Protein AF-A0A4Y8LTE2-F1 (afdb_monomer_lite)

Radius of gyration: 18.87 Å; chains: 1; bounding box: 58×21×43 Å

Secondary structure (DSSP, 8-state):
-EETTS-EEEEEE--SS-SSS-EEEEEE-TTSPEEEEEEEEETTT-TT--EEE-S--TTHHHHS-----------------

Foldseek 3Di:
DAKPQLFDWDFDAADPVDRQFTKTWTQAHSVRHGDPDIDIDGCVVVVVMDDPDDDDPPVVVVPPDDDDPDDDPPPPDDDDD

pLDDT: mean 79.09, std 19.8, range [42.47, 96.38]

Sequence (81 aa):
MRLSTGELGVVSALHEDTKQRPIVRVIRTSEGQLLPQPYEVDLKRQLDLMICGVGSDKLGKLLVGQPEQTERRLNKVFHLV

Organism: NCBI:txid652876

Structure (mmCIF, N/CA/C/O backbone):
data_AF-A0A4Y8LTE2-F1
#
_entry.id   AF-A0A4Y8LTE2-F1
#
loop_
_atom_site.group_PDB
_atom_site.id
_atom_site.type_symbol
_atom_site.label_atom_id
_atom_site.label_alt_id
_atom_site.label_comp_id
_atom_site.label_asym_id
_atom_site.label_entity_id
_atom_site.label_seq_id
_atom_site.pdbx_PDB_ins_code
_atom_site.Cartn_x
_atom_site.Cartn_y
_atom_site.Cartn_z
_atom_site.occupancy
_atom_site.B_iso_or_equiv
_atom_site.auth_seq_id
_atom_site.auth_comp_id
_atom_site.auth_asym_id
_atom_site.auth_atom_id
_atom_site.pdbx_PDB_model_num
ATOM 1 N N . MET A 1 1 ? 3.554 5.136 5.015 1.00 89.50 1 MET A N 1
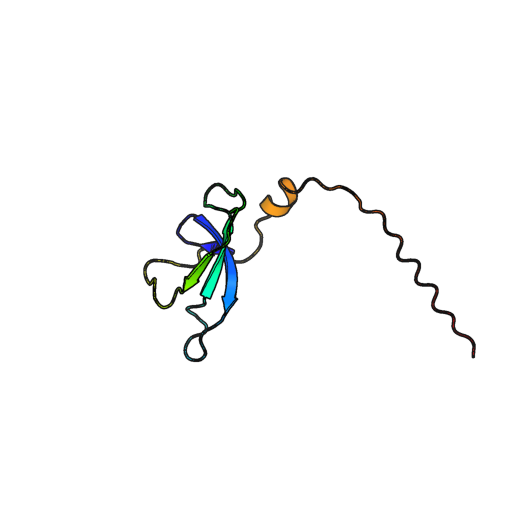ATOM 2 C CA . MET A 1 1 ? 3.120 5.592 3.670 1.00 89.50 1 MET A CA 1
ATOM 3 C C . MET A 1 1 ? 1.603 5.575 3.639 1.00 89.50 1 MET A C 1
ATOM 5 O O . MET A 1 1 ? 1.032 4.594 4.096 1.00 89.50 1 MET A O 1
ATOM 9 N N . ARG A 1 2 ? 0.960 6.635 3.140 1.00 93.12 2 ARG A N 1
ATOM 10 C CA . ARG A 1 2 ? -0.502 6.796 3.185 1.00 93.12 2 ARG A CA 1
ATOM 11 C C . ARG A 1 2 ? -1.158 6.466 1.843 1.00 93.12 2 ARG A C 1
ATOM 13 O O . ARG A 1 2 ? -0.684 6.934 0.806 1.00 93.12 2 ARG A O 1
ATOM 20 N N . LEU A 1 3 ? -2.244 5.700 1.879 1.00 93.19 3 LEU A N 1
ATOM 21 C CA . LEU A 1 3 ? -3.090 5.381 0.725 1.00 93.19 3 LEU A CA 1
ATOM 22 C C . LEU A 1 3 ? -4.210 6.420 0.543 1.00 93.19 3 LEU A C 1
ATOM 24 O O . LEU A 1 3 ? -4.493 7.201 1.453 1.00 93.19 3 LEU A O 1
ATOM 28 N N . SER A 1 4 ? -4.862 6.429 -0.620 1.00 93.62 4 SER A N 1
ATOM 29 C CA . SER A 1 4 ? -6.018 7.292 -0.920 1.00 93.62 4 SER A CA 1
ATOM 30 C C . SER A 1 4 ? -7.217 7.046 -0.004 1.00 93.62 4 SER A C 1
ATOM 32 O O . SER A 1 4 ? -7.999 7.964 0.222 1.00 93.62 4 SER A O 1
ATOM 34 N N . THR A 1 5 ? -7.311 5.860 0.601 1.00 92.31 5 THR A N 1
ATOM 35 C CA . THR A 1 5 ? -8.283 5.522 1.657 1.00 92.31 5 THR A CA 1
ATOM 36 C C . THR A 1 5 ? -8.005 6.229 2.987 1.00 92.31 5 THR A C 1
ATOM 38 O O . THR A 1 5 ? -8.824 6.182 3.899 1.00 92.31 5 THR A O 1
ATOM 41 N N . GLY A 1 6 ? -6.846 6.879 3.130 1.00 91.81 6 GLY A N 1
ATOM 42 C CA . GLY A 1 6 ? -6.363 7.444 4.389 1.00 91.81 6 GLY A CA 1
ATOM 43 C C . GLY A 1 6 ? -5.588 6.444 5.249 1.00 91.81 6 GLY A C 1
ATOM 44 O O . GLY A 1 6 ? -4.924 6.854 6.198 1.00 91.81 6 GLY A O 1
ATOM 45 N N . GLU A 1 7 ? -5.613 5.160 4.897 1.00 93.88 7 GLU A N 1
ATOM 46 C CA . GLU A 1 7 ? -4.922 4.094 5.620 1.00 93.88 7 GLU A CA 1
ATOM 47 C C . GLU A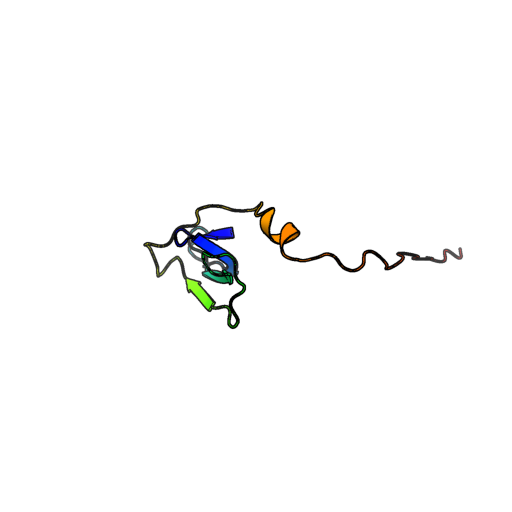 1 7 ? -3.401 4.199 5.503 1.00 93.88 7 GLU A C 1
ATOM 49 O O . GLU A 1 7 ? -2.845 4.774 4.558 1.00 93.88 7 GLU A O 1
ATOM 54 N N . LEU A 1 8 ? -2.715 3.608 6.480 1.00 93.69 8 LEU A N 1
ATOM 55 C CA . LEU A 1 8 ? -1.265 3.642 6.592 1.00 93.69 8 LEU A CA 1
ATOM 56 C C . LEU A 1 8 ? -0.691 2.244 6.363 1.00 93.69 8 LEU A C 1
ATOM 58 O O . LEU A 1 8 ? -1.005 1.279 7.065 1.00 93.69 8 LEU A O 1
ATOM 62 N N . GLY A 1 9 ? 0.199 2.160 5.380 1.00 93.38 9 GLY A N 1
ATOM 63 C CA . GLY A 1 9 ? 0.839 0.923 4.969 1.00 93.38 9 GLY A CA 1
ATOM 64 C C . GLY A 1 9 ? 2.335 1.061 4.720 1.00 93.38 9 GLY A C 1
ATOM 65 O O . GLY A 1 9 ? 2.917 2.156 4.727 1.00 93.38 9 GLY A O 1
ATOM 66 N N . VAL A 1 10 ? 2.943 -0.098 4.494 1.00 94.50 10 VAL A N 1
ATOM 67 C CA . VAL A 1 10 ? 4.339 -0.292 4.098 1.00 94.50 10 VAL A CA 1
ATOM 68 C C . VAL A 1 10 ? 4.381 -1.112 2.813 1.00 94.50 10 VAL A C 1
ATOM 70 O O . VAL A 1 10 ? 3.558 -2.001 2.615 1.00 94.50 10 VAL A O 1
ATOM 73 N N . VAL A 1 11 ? 5.325 -0.830 1.920 1.00 95.06 11 VAL A N 1
ATOM 74 C CA . VAL A 1 11 ? 5.514 -1.661 0.722 1.00 95.06 11 VAL A CA 1
ATOM 75 C C . VAL A 1 11 ? 6.083 -3.007 1.158 1.00 95.06 11 VAL A C 1
ATOM 77 O O . VAL A 1 11 ? 7.107 -3.036 1.837 1.00 95.06 11 VAL A O 1
ATOM 80 N N . SER A 1 12 ? 5.428 -4.108 0.785 1.00 95.31 12 SER A N 1
ATOM 81 C CA . SER A 1 12 ? 5.927 -5.451 1.096 1.00 95.31 12 SER A CA 1
ATOM 82 C C . SER A 1 12 ? 6.545 -6.162 -0.098 1.00 95.31 12 SER A C 1
ATOM 84 O O . SER A 1 12 ? 7.420 -7.002 0.096 1.00 95.31 12 SER A O 1
ATOM 86 N N . ALA A 1 13 ? 6.072 -5.886 -1.308 1.00 95.19 13 ALA A N 1
ATOM 87 C CA . ALA A 1 13 ? 6.602 -6.511 -2.508 1.00 95.19 13 ALA A CA 1
ATOM 88 C C . ALA A 1 13 ? 6.436 -5.587 -3.713 1.00 95.19 13 ALA A C 1
ATOM 90 O O . ALA A 1 13 ? 5.600 -4.680 -3.730 1.00 95.19 13 ALA A O 1
ATOM 91 N N . LEU A 1 14 ? 7.266 -5.821 -4.723 1.00 94.62 14 LEU A N 1
ATOM 92 C CA . LEU A 1 14 ? 7.245 -5.117 -5.997 1.00 94.62 14 LEU A CA 1
ATOM 93 C C . LEU A 1 14 ? 7.044 -6.149 -7.096 1.00 94.62 14 LEU A C 1
ATOM 95 O O . LEU A 1 14 ? 7.719 -7.177 -7.088 1.00 94.62 14 LEU A O 1
ATOM 99 N N . HIS A 1 15 ? 6.181 -5.856 -8.064 1.00 91.69 15 HIS A N 1
ATOM 100 C CA . HIS A 1 15 ? 6.077 -6.707 -9.244 1.00 91.69 15 HIS A CA 1
ATOM 101 C C . HIS A 1 15 ? 7.323 -6.555 -10.118 1.00 91.69 15 HIS A C 1
ATOM 103 O O . HIS A 1 15 ? 7.937 -5.482 -10.191 1.00 91.69 15 HIS A O 1
ATOM 109 N N . GLU A 1 16 ? 7.736 -7.635 -10.776 1.00 89.75 16 GLU A N 1
ATOM 110 C CA . GLU A 1 16 ? 8.912 -7.630 -11.652 1.00 89.75 16 GLU A CA 1
ATOM 111 C C . GLU A 1 16 ? 8.715 -6.703 -12.850 1.00 89.75 16 GLU A C 1
ATOM 113 O O . GLU A 1 16 ? 9.601 -5.903 -13.149 1.00 89.75 16 GLU A O 1
ATOM 118 N N . ASP A 1 17 ? 7.518 -6.740 -13.431 1.00 91.25 17 ASP A N 1
ATOM 119 C CA . ASP A 1 17 ? 7.119 -5.994 -14.620 1.00 91.25 17 ASP A CA 1
ATOM 120 C C . ASP A 1 17 ? 6.756 -4.528 -14.344 1.00 91.25 17 ASP A C 1
ATOM 122 O O . ASP A 1 17 ? 6.893 -3.683 -15.227 1.00 91.25 17 ASP A O 1
ATOM 126 N N . THR A 1 18 ? 6.324 -4.188 -13.123 1.00 85.12 18 THR A N 1
ATOM 127 C CA . THR A 1 18 ? 5.983 -2.805 -12.765 1.00 85.12 18 THR A CA 1
ATOM 128 C C . THR A 1 18 ? 6.333 -2.441 -11.323 1.00 85.12 18 THR A C 1
ATOM 130 O O . THR A 1 18 ? 5.777 -2.956 -10.355 1.00 85.12 18 THR A O 1
ATOM 133 N N . LYS A 1 19 ? 7.247 -1.477 -11.160 1.00 88.75 19 LYS A N 1
ATOM 134 C CA . LYS A 1 19 ? 7.626 -0.943 -9.837 1.00 88.75 19 LYS A CA 1
ATOM 135 C C . LYS A 1 19 ? 6.659 0.125 -9.322 1.00 88.75 19 LYS A C 1
ATOM 137 O O . LYS A 1 19 ? 6.624 0.385 -8.125 1.00 88.75 19 LYS A O 1
ATOM 142 N N . GLN A 1 20 ? 5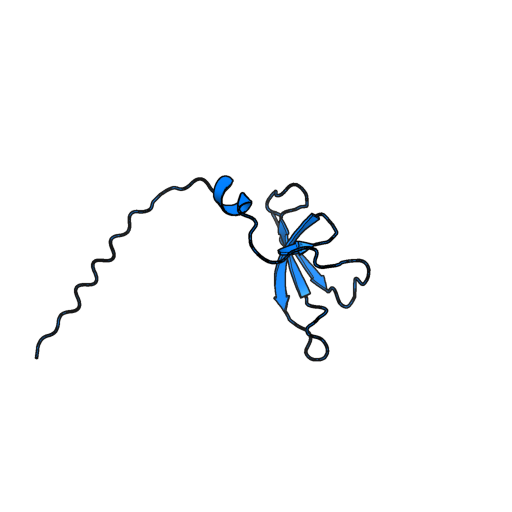.873 0.735 -10.211 1.00 89.38 20 GLN A N 1
ATOM 143 C CA . GLN A 1 20 ? 4.949 1.825 -9.872 1.00 89.38 20 GLN A CA 1
ATOM 144 C C . GLN A 1 20 ? 3.673 1.339 -9.172 1.00 89.38 20 GLN A C 1
ATOM 146 O O . GLN A 1 20 ? 3.001 2.126 -8.509 1.00 89.38 20 GLN A O 1
ATOM 151 N N . ARG A 1 21 ? 3.334 0.053 -9.312 1.00 93.25 21 ARG A N 1
ATOM 152 C CA . ARG A 1 21 ? 2.129 -0.571 -8.748 1.00 93.25 21 ARG A CA 1
ATOM 153 C C . ARG A 1 21 ? 2.529 -1.654 -7.733 1.00 93.25 21 ARG A C 1
ATOM 155 O O . ARG A 1 21 ? 2.419 -2.830 -8.046 1.00 93.25 21 ARG A O 1
ATOM 162 N N . PRO A 1 22 ? 3.065 -1.289 -6.558 1.00 95.31 22 PRO A N 1
ATOM 163 C CA . PRO A 1 22 ? 3.564 -2.251 -5.578 1.00 95.31 22 PRO A CA 1
ATOM 164 C C . PRO A 1 22 ? 2.442 -3.004 -4.847 1.00 95.31 22 PRO A C 1
ATOM 166 O O . PRO A 1 22 ? 1.282 -2.588 -4.853 1.00 95.31 22 PRO A O 1
ATOM 169 N N . ILE A 1 23 ? 2.826 -4.062 -4.130 1.00 96.38 23 ILE A N 1
ATOM 170 C CA . ILE A 1 23 ? 1.995 -4.694 -3.102 1.00 96.38 23 ILE A CA 1
ATOM 171 C C . ILE A 1 23 ? 2.282 -4.001 -1.766 1.00 96.38 23 ILE A C 1
ATOM 173 O O . ILE A 1 23 ? 3.425 -3.951 -1.293 1.00 96.38 23 ILE A O 1
ATOM 177 N N . VAL A 1 24 ? 1.237 -3.454 -1.154 1.00 96.00 24 VAL A N 1
ATOM 178 C CA . VAL A 1 24 ? 1.291 -2.679 0.086 1.00 96.00 24 VAL A CA 1
ATOM 179 C C . VAL A 1 24 ? 0.643 -3.473 1.210 1.00 96.00 24 VAL A C 1
ATOM 181 O O . VAL A 1 24 ? -0.496 -3.903 1.091 1.00 96.00 24 VAL A O 1
ATOM 184 N N . ARG A 1 25 ? 1.346 -3.628 2.331 1.00 96.31 25 ARG A N 1
ATOM 185 C CA . ARG A 1 25 ? 0.782 -4.171 3.565 1.00 96.31 25 ARG A CA 1
ATOM 186 C C . ARG A 1 25 ? 0.239 -3.045 4.431 1.00 96.31 25 ARG A C 1
ATOM 188 O O . ARG A 1 25 ? 0.998 -2.172 4.860 1.00 96.31 25 ARG A O 1
ATOM 195 N N . VAL A 1 26 ? -1.060 -3.067 4.696 1.00 95.25 26 VAL A N 1
ATOM 196 C CA . VAL A 1 26 ? -1.742 -2.089 5.545 1.00 95.25 26 VAL A CA 1
ATOM 197 C C . VAL A 1 26 ? -1.580 -2.507 7.000 1.00 95.25 26 VAL A C 1
ATOM 199 O O . VAL A 1 26 ? -1.865 -3.643 7.369 1.00 95.25 26 VAL A O 1
ATOM 202 N N . ILE A 1 27 ? -1.075 -1.590 7.824 1.00 95.38 27 ILE A N 1
ATOM 203 C CA . ILE A 1 27 ? -0.783 -1.831 9.246 1.00 95.38 27 ILE A CA 1
ATOM 204 C C . ILE A 1 27 ? -1.631 -0.957 10.166 1.00 95.38 27 ILE A C 1
ATOM 206 O O . ILE A 1 27 ? -1.724 -1.229 11.363 1.00 95.38 27 ILE A O 1
ATOM 210 N N . ARG A 1 28 ? -2.231 0.106 9.625 1.00 93.69 28 ARG A N 1
ATOM 211 C CA . ARG A 1 28 ? -3.086 1.030 10.363 1.00 93.69 28 ARG A CA 1
ATOM 212 C C . ARG A 1 28 ? -4.283 1.458 9.527 1.00 93.69 28 ARG A C 1
ATOM 214 O O . ARG A 1 28 ? -4.146 1.671 8.322 1.00 93.69 28 ARG A O 1
ATOM 221 N N . THR A 1 29 ? -5.413 1.640 10.196 1.00 92.94 29 THR A N 1
ATOM 222 C CA . THR A 1 29 ? -6.648 2.158 9.597 1.00 92.94 29 THR A CA 1
ATOM 223 C C . THR A 1 29 ? -6.513 3.640 9.236 1.00 92.94 29 THR A C 1
ATOM 225 O O . THR A 1 29 ? -5.531 4.302 9.591 1.00 92.94 29 THR A O 1
ATOM 228 N N . SER A 1 30 ? -7.519 4.185 8.553 1.00 90.62 30 SER A N 1
ATOM 229 C CA . SER A 1 30 ? -7.631 5.618 8.250 1.00 90.62 30 SER A CA 1
ATOM 230 C C . SER A 1 30 ? -7.697 6.502 9.503 1.00 90.62 30 SER A C 1
ATOM 232 O O . SER A 1 30 ? -7.228 7.638 9.475 1.00 90.62 30 SER A O 1
ATOM 234 N N . GLU A 1 31 ? -8.188 5.966 10.624 1.00 88.69 31 GLU A N 1
ATOM 235 C CA . GLU A 1 31 ? -8.200 6.640 11.931 1.00 88.69 31 GLU A CA 1
ATOM 236 C C . GLU A 1 31 ? -6.857 6.548 12.678 1.00 88.69 31 GLU A C 1
ATOM 238 O O . GLU A 1 31 ? -6.699 7.065 13.782 1.00 88.69 31 GLU A O 1
ATOM 243 N N . GLY A 1 32 ? -5.859 5.886 12.086 1.00 85.88 32 GLY A N 1
ATOM 244 C CA . GLY A 1 32 ? -4.516 5.757 12.647 1.00 85.88 32 GLY A CA 1
ATOM 245 C C . GLY A 1 32 ? -4.360 4.661 13.705 1.00 85.88 32 GLY A C 1
ATOM 246 O O . GLY A 1 32 ? -3.258 4.510 14.246 1.00 85.88 32 GLY A O 1
ATOM 247 N N . GLN A 1 33 ? -5.408 3.876 13.972 1.00 91.31 33 GLN A N 1
ATOM 248 C CA . GLN A 1 33 ? -5.349 2.708 14.855 1.00 91.31 33 GLN A CA 1
ATOM 249 C C . GLN A 1 33 ? -4.569 1.566 14.199 1.00 91.31 33 GLN A C 1
ATOM 251 O O . GLN A 1 33 ? -4.653 1.369 12.989 1.00 91.31 33 GLN A O 1
ATOM 256 N N . LEU A 1 34 ? -3.818 0.799 14.994 1.00 91.25 34 LEU A N 1
ATOM 257 C CA . LEU A 1 34 ? -3.144 -0.408 14.512 1.00 91.25 34 LEU A CA 1
ATOM 258 C C . LEU A 1 34 ? -4.171 -1.493 14.186 1.00 91.25 34 LEU A C 1
ATOM 260 O O . LEU A 1 34 ? -5.056 -1.781 14.988 1.00 91.25 34 LEU A O 1
ATOM 264 N N . LEU A 1 35 ? -4.022 -2.108 13.015 1.00 91.19 35 LEU A N 1
ATOM 265 C CA . LEU A 1 35 ? -4.833 -3.255 12.630 1.00 91.19 35 LEU A CA 1
ATOM 266 C C . LEU A 1 35 ? -4.365 -4.496 13.408 1.00 91.19 35 LEU A C 1
ATOM 268 O O . LEU A 1 35 ? -3.168 -4.790 13.393 1.00 91.19 35 LEU A O 1
ATOM 272 N N . PRO A 1 36 ? -5.278 -5.256 14.045 1.00 90.75 36 PRO A N 1
ATOM 273 C CA . PRO A 1 36 ? -4.919 -6.489 14.749 1.00 90.75 36 PRO A CA 1
ATOM 274 C C . PRO A 1 36 ? -4.388 -7.563 13.791 1.00 90.75 36 PRO A C 1
ATOM 276 O O . PRO A 1 36 ? -3.547 -8.373 14.169 1.00 90.75 36 PRO A O 1
ATOM 279 N N . GLN A 1 37 ? -4.844 -7.539 12.537 1.00 94.75 37 GLN A N 1
ATOM 280 C CA . GLN A 1 37 ? -4.344 -8.387 11.466 1.00 94.75 37 GLN A CA 1
ATOM 281 C C . GLN A 1 37 ? -4.020 -7.521 10.241 1.00 94.75 37 GLN A C 1
ATOM 283 O O . GLN A 1 37 ? -4.934 -7.067 9.550 1.00 94.75 37 GLN A O 1
ATOM 288 N N . PRO A 1 38 ? -2.729 -7.258 9.971 1.00 95.69 38 PRO A N 1
ATOM 289 C CA . PRO A 1 38 ? -2.305 -6.598 8.744 1.00 95.69 38 PRO A CA 1
ATOM 290 C C . PRO A 1 38 ? -2.698 -7.411 7.508 1.00 95.69 38 PRO A C 1
ATOM 292 O O . PRO A 1 38 ? -2.575 -8.636 7.506 1.00 95.69 38 PRO A O 1
ATOM 295 N N . TYR A 1 39 ? -3.109 -6.728 6.444 1.00 96.00 39 TYR A N 1
ATOM 296 C CA . TYR A 1 39 ? -3.464 -7.349 5.166 1.00 96.00 39 TYR A CA 1
ATOM 297 C C . TYR A 1 39 ? -2.708 -6.708 4.009 1.00 96.00 39 TYR A C 1
ATOM 299 O O . TYR A 1 39 ? -2.141 -5.620 4.134 1.00 96.00 39 TYR A O 1
ATOM 307 N N . GLU A 1 40 ? -2.680 -7.407 2.880 1.00 96.38 40 GLU A N 1
ATOM 308 C CA . GLU A 1 40 ? -1.982 -6.971 1.679 1.00 96.38 40 GLU A CA 1
ATOM 309 C C . GLU A 1 40 ? -2.948 -6.476 0.614 1.00 96.38 40 GLU A C 1
ATOM 311 O O . GLU A 1 40 ? -4.022 -7.030 0.395 1.00 96.38 40 GLU A O 1
ATOM 316 N N . VAL A 1 41 ? -2.514 -5.422 -0.058 1.00 95.06 41 VAL A N 1
ATOM 317 C CA . VAL A 1 41 ? -3.222 -4.731 -1.119 1.00 95.06 41 VAL A CA 1
ATOM 318 C C . VAL A 1 41 ? -2.307 -4.694 -2.326 1.00 95.06 41 VAL A C 1
ATOM 320 O O . VAL A 1 41 ? -1.243 -4.076 -2.301 1.00 95.06 41 VAL A O 1
ATOM 323 N N . ASP A 1 42 ? -2.722 -5.359 -3.397 1.00 95.12 42 ASP A N 1
ATOM 324 C CA . ASP A 1 42 ? -2.028 -5.296 -4.675 1.00 95.12 42 ASP A CA 1
ATOM 325 C C . ASP A 1 42 ? -2.562 -4.116 -5.494 1.00 95.12 42 ASP A C 1
ATOM 327 O O . ASP A 1 42 ? -3.645 -4.186 -6.085 1.00 95.12 42 ASP A O 1
ATOM 331 N N . LEU A 1 43 ? -1.780 -3.036 -5.570 1.00 94.62 43 LEU A N 1
ATOM 332 C CA . LEU A 1 43 ? -2.176 -1.831 -6.302 1.00 94.62 43 LEU A CA 1
ATOM 333 C C . LEU A 1 43 ? -2.255 -2.050 -7.816 1.00 94.62 43 LEU A C 1
ATOM 335 O O . LEU A 1 43 ? -2.855 -1.227 -8.506 1.00 94.62 43 LEU A O 1
ATOM 339 N N . LYS A 1 44 ? -1.669 -3.132 -8.349 1.00 93.19 44 LYS A N 1
ATOM 340 C CA . LYS A 1 44 ? -1.821 -3.535 -9.756 1.00 93.19 44 LYS A CA 1
ATOM 341 C C . LYS A 1 44 ? -3.229 -4.056 -10.036 1.00 93.19 44 LYS A C 1
ATOM 343 O O . LYS A 1 44 ? -3.743 -3.841 -11.129 1.00 93.19 44 LYS A O 1
ATOM 348 N N . ARG A 1 45 ? -3.849 -4.723 -9.056 1.00 94.00 45 ARG A N 1
ATOM 349 C CA . ARG A 1 45 ? -5.216 -5.261 -9.155 1.00 94.00 45 ARG A CA 1
ATOM 350 C C . ARG A 1 45 ? -6.266 -4.229 -8.742 1.00 94.00 45 ARG A C 1
ATOM 352 O O . ARG A 1 45 ? -7.322 -4.174 -9.363 1.00 94.00 45 ARG A O 1
ATOM 359 N N . GLN A 1 46 ? -5.971 -3.408 -7.734 1.00 93.06 46 GLN A N 1
ATOM 360 C CA . GLN A 1 46 ? -6.846 -2.334 -7.249 1.00 93.06 46 GLN A CA 1
ATOM 361 C C . GLN A 1 46 ? -6.420 -0.986 -7.837 1.00 93.06 46 GLN A C 1
ATOM 363 O O . GLN A 1 46 ? -5.592 -0.264 -7.279 1.00 93.06 46 GLN A O 1
ATOM 368 N N . LEU A 1 47 ? -6.956 -0.672 -9.019 1.00 92.50 47 LEU A N 1
ATOM 369 C CA . LEU A 1 47 ? -6.541 0.491 -9.809 1.00 92.50 47 LEU A CA 1
ATOM 370 C C . LEU A 1 47 ? -7.028 1.832 -9.245 1.00 92.50 47 LEU A C 1
ATOM 372 O O . LEU A 1 47 ? -6.404 2.857 -9.529 1.00 92.50 47 LEU A O 1
ATOM 376 N N . ASP A 1 48 ? -8.099 1.796 -8.454 1.00 93.31 48 ASP A N 1
ATOM 377 C CA . ASP A 1 48 ? -8.733 2.904 -7.735 1.00 93.31 48 ASP A CA 1
ATOM 378 C C . ASP A 1 48 ? -7.927 3.379 -6.514 1.00 93.31 48 ASP A C 1
ATOM 380 O O . ASP A 1 48 ? -8.091 4.511 -6.051 1.00 93.31 48 ASP A O 1
ATOM 384 N N . LEU A 1 49 ? -7.003 2.549 -6.023 1.00 93.38 49 LEU A N 1
ATOM 385 C CA . LEU A 1 49 ? -6.130 2.885 -4.907 1.00 93.38 49 LEU A CA 1
ATOM 386 C C . LEU A 1 49 ? -4.844 3.562 -5.384 1.00 93.38 49 LEU A C 1
ATOM 388 O O . LEU A 1 49 ? -4.167 3.107 -6.311 1.00 93.38 49 LEU A O 1
ATOM 392 N N . MET A 1 50 ? -4.484 4.653 -4.707 1.00 91.94 50 MET A N 1
ATOM 393 C CA . MET A 1 50 ? -3.280 5.431 -4.995 1.00 91.94 50 MET A CA 1
ATOM 394 C C . MET A 1 50 ? -2.466 5.707 -3.735 1.00 91.94 50 MET A C 1
ATOM 396 O O . MET A 1 50 ? -2.987 5.773 -2.623 1.00 91.94 50 MET A O 1
ATOM 400 N N . ILE A 1 51 ? -1.162 5.899 -3.923 1.00 92.88 51 ILE A N 1
ATOM 401 C CA . ILE A 1 51 ? -0.242 6.319 -2.868 1.00 92.88 51 ILE A CA 1
ATOM 402 C C . ILE A 1 51 ? -0.300 7.844 -2.773 1.00 92.88 51 ILE A C 1
ATOM 404 O O . ILE A 1 51 ? 0.154 8.537 -3.678 1.00 92.88 51 ILE A O 1
ATOM 408 N N . CYS A 1 52 ? -0.843 8.373 -1.679 1.00 91.94 52 CYS A N 1
ATOM 409 C CA . CYS A 1 52 ? -1.030 9.816 -1.496 1.00 91.94 52 CYS A CA 1
ATOM 410 C C . CYS A 1 52 ? 0.108 10.495 -0.726 1.00 91.94 52 CYS A C 1
ATOM 412 O O . CYS A 1 52 ? 0.149 11.720 -0.651 1.00 91.94 52 CYS A O 1
ATOM 414 N N . GLY A 1 53 ? 1.016 9.734 -0.117 1.00 89.12 53 GLY A N 1
ATOM 415 C CA . GLY A 1 53 ? 2.151 10.308 0.600 1.00 89.12 53 GLY A CA 1
ATOM 416 C C . GLY A 1 53 ? 3.156 9.264 1.068 1.00 89.12 53 GLY A C 1
ATOM 417 O O . GLY A 1 53 ? 2.786 8.175 1.518 1.00 89.12 53 GLY A O 1
ATOM 418 N N . VAL A 1 54 ? 4.439 9.613 0.990 1.00 86.75 54 VAL A N 1
ATOM 419 C CA . VAL A 1 54 ? 5.563 8.752 1.371 1.00 86.75 54 VAL A CA 1
ATOM 420 C C . VAL A 1 54 ? 6.425 9.485 2.393 1.00 86.75 54 VAL A C 1
ATOM 422 O O . VAL A 1 54 ? 6.945 10.554 2.099 1.00 86.75 54 VAL A O 1
ATOM 425 N N . GLY A 1 55 ? 6.597 8.886 3.573 1.00 74.12 55 GLY A N 1
ATOM 426 C CA . GLY A 1 55 ? 7.480 9.392 4.624 1.00 74.12 55 GLY A CA 1
ATOM 427 C C . GLY A 1 55 ? 6.980 10.653 5.347 1.00 74.12 55 GLY A C 1
ATOM 428 O O . GLY A 1 55 ? 6.448 11.581 4.753 1.00 74.12 55 GLY A O 1
ATOM 429 N N . SER A 1 56 ? 7.248 10.693 6.654 1.00 64.00 56 SER A N 1
ATOM 430 C CA . SER A 1 56 ? 6.963 11.786 7.602 1.00 64.00 56 SER A CA 1
ATOM 431 C C . SER A 1 56 ? 5.553 11.868 8.191 1.00 64.00 56 SER A C 1
ATOM 433 O O . SER A 1 56 ? 5.059 12.954 8.489 1.00 64.00 56 SER A O 1
ATOM 435 N N . ASP A 1 57 ? 4.957 10.734 8.545 1.00 59.22 57 ASP A N 1
ATOM 436 C CA . ASP A 1 57 ? 3.982 10.671 9.631 1.00 59.22 57 ASP A CA 1
ATOM 437 C C . ASP A 1 57 ? 4.715 10.881 10.975 1.00 59.22 57 ASP A C 1
ATOM 439 O O . ASP A 1 57 ? 4.976 9.953 11.742 1.00 59.22 57 ASP A O 1
ATOM 443 N N . LYS A 1 58 ? 5.030 12.149 11.300 1.00 54.34 58 LYS A N 1
ATOM 444 C CA . LYS A 1 58 ? 5.467 12.564 12.653 1.00 54.34 58 LYS A CA 1
ATOM 445 C C . LYS A 1 58 ? 4.487 12.108 13.753 1.00 54.34 58 LYS A C 1
ATOM 447 O O . LYS A 1 58 ? 4.852 12.080 14.923 1.00 54.34 58 LYS A O 1
ATOM 452 N N . LEU A 1 59 ? 3.281 11.688 13.370 1.00 54.62 59 LEU A N 1
ATOM 453 C CA . LEU A 1 59 ? 2.237 11.124 14.218 1.00 54.62 59 LEU A CA 1
ATOM 454 C C . LEU A 1 59 ? 2.611 9.766 14.845 1.00 54.62 59 LEU A C 1
ATOM 456 O O . LEU A 1 59 ? 2.207 9.480 15.969 1.00 54.62 59 LEU A O 1
ATOM 460 N N . GLY A 1 60 ? 3.439 8.953 14.175 1.00 49.09 60 GLY A N 1
ATOM 461 C CA . GLY A 1 60 ? 3.903 7.672 14.723 1.00 49.09 60 GLY A CA 1
ATOM 462 C C . GLY A 1 60 ? 4.782 7.823 15.972 1.00 49.09 60 GLY A C 1
ATOM 463 O O . GLY A 1 60 ? 4.793 6.930 16.813 1.00 49.09 60 GLY A O 1
ATOM 464 N N . LY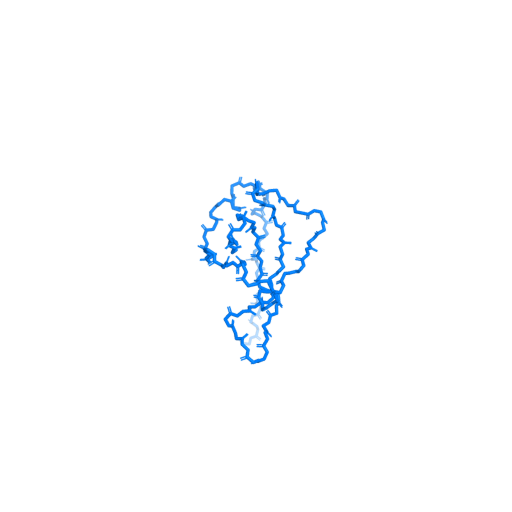S A 1 61 ? 5.465 8.968 16.125 1.00 49.31 61 LYS A N 1
ATOM 465 C CA . LYS A 1 61 ? 6.297 9.280 17.300 1.00 49.31 61 LYS A CA 1
ATOM 466 C C . LYS A 1 61 ? 5.518 9.863 18.482 1.00 49.31 61 LYS A C 1
ATOM 468 O O . LYS A 1 61 ? 6.038 9.818 19.586 1.00 49.31 61 LYS A O 1
ATOM 473 N N . LEU A 1 62 ? 4.316 10.410 18.271 1.00 51.97 62 LEU A N 1
ATOM 474 C CA . LEU A 1 62 ? 3.502 10.961 19.367 1.00 51.97 62 LEU A CA 1
ATOM 475 C C . LEU A 1 62 ? 2.632 9.904 20.060 1.00 51.97 62 LEU A C 1
ATOM 477 O O . LEU A 1 62 ? 2.303 10.071 21.227 1.00 51.97 62 LEU A O 1
ATOM 481 N N . LEU A 1 63 ? 2.253 8.836 19.351 1.00 54.62 63 LEU A N 1
ATOM 482 C CA . LEU A 1 63 ? 1.343 7.804 19.871 1.00 54.62 63 LEU A CA 1
ATOM 483 C C . LEU A 1 63 ? 2.071 6.591 20.468 1.00 54.62 63 LEU A C 1
ATOM 485 O O . LEU A 1 63 ? 1.476 5.834 21.229 1.00 54.62 63 LEU A O 1
ATOM 489 N N . VAL A 1 64 ? 3.355 6.405 20.147 1.00 53.06 64 VAL A N 1
ATOM 490 C CA . VAL A 1 64 ? 4.224 5.459 20.855 1.00 53.06 64 VAL A CA 1
ATOM 491 C C . VAL A 1 64 ? 4.872 6.238 21.991 1.00 53.06 64 VAL A C 1
ATOM 493 O O . VAL A 1 64 ? 5.872 6.925 21.782 1.00 53.06 64 VAL A O 1
ATOM 496 N N . GLY A 1 65 ? 4.263 6.183 23.178 1.00 46.53 65 GLY A N 1
ATOM 497 C CA . GLY A 1 65 ? 4.895 6.676 24.397 1.00 46.53 65 GLY A CA 1
ATOM 498 C C . GLY A 1 65 ? 6.308 6.104 24.486 1.00 46.53 65 GLY A C 1
ATOM 499 O O . GLY A 1 65 ? 6.504 4.908 24.290 1.00 46.53 65 GLY A O 1
ATOM 500 N N . GLN A 1 66 ? 7.299 6.962 24.704 1.00 49.75 66 GLN A N 1
ATOM 501 C CA . GLN A 1 66 ? 8.650 6.511 25.006 1.00 49.75 66 GLN A CA 1
ATOM 502 C C . GLN A 1 66 ? 8.623 5.840 26.385 1.00 49.75 66 GLN A C 1
ATOM 504 O O . GLN A 1 66 ? 8.292 6.510 27.365 1.00 49.75 66 GLN A O 1
ATOM 509 N N . PRO A 1 67 ? 9.054 4.575 26.493 1.00 42.47 67 PRO A N 1
ATOM 510 C CA . PRO A 1 67 ? 9.930 4.246 27.596 1.00 42.47 67 PRO A CA 1
ATOM 511 C C . PRO A 1 67 ? 11.287 3.786 27.059 1.00 42.47 67 PRO A C 1
ATOM 513 O O . PRO A 1 67 ? 11.394 3.010 26.116 1.00 42.47 67 PRO A O 1
ATOM 516 N N . GLU A 1 68 ? 12.312 4.310 27.722 1.00 46.47 68 GLU A N 1
ATOM 517 C CA . GLU A 1 68 ? 13.641 3.720 27.842 1.00 46.47 68 GLU A CA 1
ATOM 518 C C . GLU A 1 68 ? 14.642 3.917 26.689 1.00 46.47 68 GLU A C 1
ATOM 520 O O . GLU A 1 68 ? 15.096 3.000 26.013 1.00 46.47 68 GLU A O 1
ATOM 525 N N . GLN A 1 69 ? 15.142 5.153 26.586 1.00 54.09 69 GLN A N 1
ATOM 526 C CA . GLN A 1 69 ? 16.568 5.339 26.319 1.00 54.09 69 GLN A CA 1
ATOM 527 C C . GLN A 1 69 ? 17.372 4.987 27.580 1.00 54.09 69 GLN A C 1
ATOM 529 O O . GLN A 1 69 ? 17.698 5.870 28.366 1.00 54.09 69 GLN A O 1
ATOM 534 N N . THR A 1 70 ? 17.695 3.716 27.806 1.00 50.06 70 THR 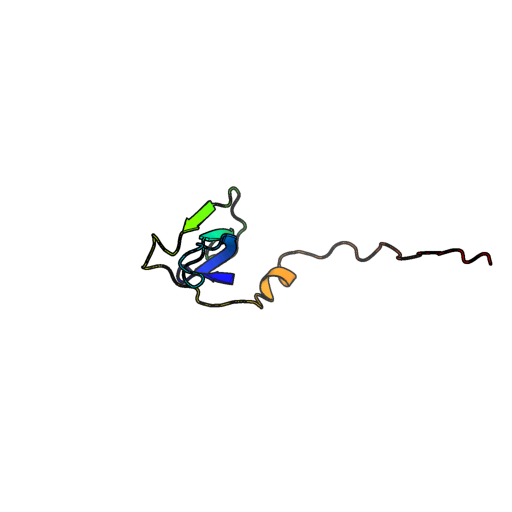A N 1
ATOM 535 C CA . THR A 1 70 ? 18.801 3.310 28.691 1.00 50.06 70 THR A CA 1
ATOM 536 C C . THR A 1 70 ? 19.320 1.955 28.235 1.00 50.06 70 THR A C 1
ATOM 538 O O . THR A 1 70 ? 19.061 0.942 28.854 1.00 50.06 70 THR A O 1
ATOM 541 N N . GLU A 1 71 ? 20.131 1.921 27.179 1.00 47.09 71 GLU A N 1
ATOM 542 C CA . GLU A 1 71 ? 21.121 0.848 27.088 1.00 47.09 71 GLU A CA 1
ATOM 543 C C . GLU A 1 71 ? 22.438 1.382 26.531 1.00 47.09 71 GLU A C 1
ATOM 545 O O . GLU A 1 71 ? 22.635 1.682 25.353 1.00 47.09 71 GLU A O 1
ATOM 550 N N . ARG A 1 72 ? 23.321 1.586 27.506 1.00 53.34 72 ARG A N 1
ATOM 551 C CA . ARG A 1 72 ? 24.734 1.924 27.438 1.00 53.34 72 ARG A CA 1
ATOM 552 C C . ARG A 1 72 ? 25.433 1.148 26.316 1.00 53.34 72 ARG A C 1
ATOM 554 O O . ARG A 1 72 ? 25.812 -0.004 26.500 1.00 53.34 72 ARG A O 1
ATOM 561 N N . ARG A 1 73 ? 25.732 1.809 25.194 1.00 49.03 73 ARG A N 1
ATOM 562 C CA . ARG A 1 73 ? 26.817 1.367 24.303 1.00 49.03 73 ARG A CA 1
ATOM 563 C C . ARG A 1 73 ? 28.156 1.616 24.993 1.00 49.03 73 ARG A C 1
ATOM 565 O O . ARG A 1 73 ? 28.815 2.623 24.761 1.00 49.03 73 ARG A O 1
ATOM 572 N N . LEU A 1 74 ? 28.546 0.685 25.855 1.00 48.00 74 LEU A N 1
ATOM 573 C CA . LEU A 1 74 ? 29.911 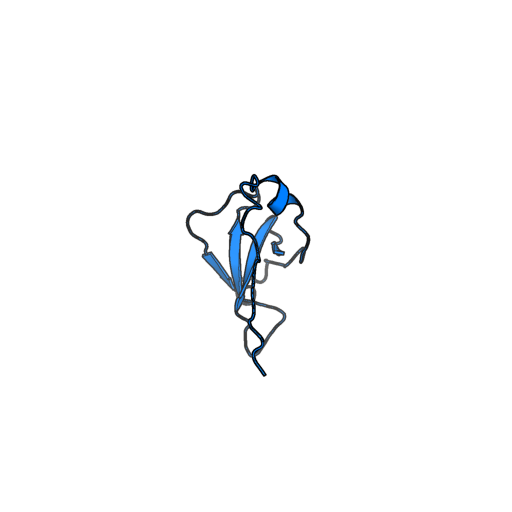0.542 26.348 1.00 48.00 74 LEU A CA 1
ATOM 574 C C . LEU A 1 74 ? 30.555 -0.627 25.592 1.00 48.00 74 LEU A C 1
ATOM 576 O O . LEU A 1 74 ? 30.752 -1.709 26.133 1.00 48.00 74 LEU A O 1
ATOM 580 N N . ASN A 1 75 ? 30.886 -0.411 24.316 1.00 47.75 75 ASN A N 1
ATOM 581 C CA . ASN A 1 75 ? 31.736 -1.348 23.585 1.00 47.75 75 ASN A CA 1
ATOM 582 C C . ASN A 1 75 ? 33.195 -1.055 23.955 1.00 47.75 75 ASN A C 1
ATOM 584 O O . ASN A 1 75 ? 33.871 -0.269 23.294 1.00 47.75 75 ASN A O 1
ATOM 588 N N . LYS A 1 76 ? 33.682 -1.685 25.029 1.00 55.00 76 LYS A N 1
ATOM 589 C CA . LYS A 1 76 ? 35.121 -1.856 25.267 1.00 55.00 76 LYS A CA 1
ATOM 590 C C . LYS A 1 76 ? 35.640 -2.872 24.245 1.00 55.00 76 LYS A C 1
ATOM 592 O O . LYS A 1 76 ? 35.529 -4.075 24.457 1.00 55.00 76 LYS A O 1
ATOM 597 N N . VAL A 1 77 ? 36.179 -2.390 23.128 1.00 52.34 77 VAL A N 1
ATOM 598 C CA . VAL A 1 77 ? 37.018 -3.209 22.246 1.00 52.34 77 VAL A CA 1
ATOM 599 C C . VAL A 1 77 ? 38.446 -3.099 22.766 1.00 52.34 77 VAL A C 1
ATOM 601 O O . VAL A 1 77 ? 39.047 -2.027 22.750 1.00 52.34 77 VAL A O 1
ATOM 604 N N . PHE A 1 78 ? 38.952 -4.207 23.299 1.00 48.41 78 PHE A N 1
ATOM 605 C CA . PHE A 1 78 ? 40.351 -4.374 23.664 1.00 48.41 78 PHE A CA 1
ATOM 606 C C . PHE A 1 78 ? 41.191 -4.394 22.383 1.00 48.41 78 PHE A C 1
ATOM 608 O O . PHE A 1 78 ? 40.999 -5.272 21.546 1.00 48.41 78 PHE A O 1
ATOM 615 N N . HIS A 1 79 ? 42.131 -3.462 22.243 1.00 46.50 79 HIS A N 1
ATOM 616 C CA . HIS A 1 79 ? 43.276 -3.645 21.356 1.00 46.50 79 HIS A CA 1
ATOM 617 C C . HIS A 1 79 ? 44.484 -4.008 22.222 1.00 46.50 79 HIS A C 1
ATOM 619 O O . HIS A 1 79 ? 45.009 -3.170 22.949 1.00 46.50 79 HIS A O 1
ATOM 625 N N . LEU A 1 80 ? 44.869 -5.283 22.161 1.00 43.16 80 LEU A N 1
ATOM 626 C CA . LEU A 1 80 ? 46.190 -5.773 22.532 1.00 43.16 80 LEU A CA 1
ATOM 627 C C . LEU A 1 80 ? 46.929 -6.048 21.223 1.00 43.16 80 LEU A C 1
ATOM 629 O O . LEU A 1 80 ? 46.669 -7.082 20.612 1.00 43.16 80 LEU A O 1
ATOM 633 N N . VAL A 1 81 ? 47.793 -5.123 20.805 1.00 52.59 81 VAL A N 1
ATOM 634 C CA . VAL A 1 81 ? 49.017 -5.388 20.029 1.00 52.59 81 VAL A CA 1
ATOM 635 C C . VAL A 1 81 ? 50.014 -4.288 20.363 1.00 52.59 81 VAL A C 1
ATOM 637 O O . VAL A 1 81 ? 49.586 -3.112 20.336 1.00 52.59 81 VAL A O 1
#